Protein AF-A0A7L3MFV6-F1 (afdb_monomer_lite)

Radius of gyration: 12.71 Å; chains: 1; bounding box: 28×16×32 Å

Secondary structure (DSSP, 8-state):
----PPPHHHHHHHHHTT--TTTTSS--EEEEEE-SSSEEEEEE-TTTS-EEEEEE--

Foldseek 3Di:
DDDDWADPVLLVVLVVVVDDSPPQSIWAWDDWADDDPFWIWTWTCSSVPIDIDIDGPD

InterPro domains:
  IPR001627 Sema domain [PS51004] (1-58)
  IPR015943 WD40/YVTN repeat-like-containing domain superfamily [G3DSA:2.130.10.10] (1-58)
  IPR027231 Semaphorin [PTHR11036] (2-53)
  IPR036352 Sema domain superfamily [SSF101912] (2-58)

Organism: NCBI:txid2585811

pLDDT: mean 96.36, std 4.63, range [73.81, 98.62]

Structure (mmCIF, N/CA/C/O backbone):
data_AF-A0A7L3MFV6-F1
#
_entry.id   AF-A0A7L3MFV6-F1
#
loop_
_atom_site.group_PDB
_atom_site.id
_atom_site.type_symbol
_atom_site.label_atom_id
_atom_site.label_alt_id
_atom_site.label_comp_id
_atom_site.label_asym_id
_atom_site.label_entity_id
_atom_site.label_seq_id
_atom_site.pdbx_PDB_ins_code
_atom_site.Cartn_x
_atom_site.Cartn_y
_atom_site.Cartn_z
_atom_site.occupancy
_atom_site.B_iso_or_equiv
_atom_site.auth_seq_id
_atom_site.auth_comp_id
_atom_site.auth_asym_id
_atom_site.auth_atom_id
_atom_site.pdbx_PDB_model_num
ATOM 1 N N . GLN A 1 1 ? -11.010 8.583 3.621 1.00 73.81 1 GLN A N 1
ATOM 2 C CA . GLN A 1 1 ? -10.232 7.677 2.744 1.00 73.81 1 GLN A CA 1
ATOM 3 C C . GLN A 1 1 ? -8.789 7.676 3.224 1.00 73.81 1 GLN A C 1
ATOM 5 O O . GLN A 1 1 ? -8.279 8.749 3.516 1.00 73.81 1 GLN A O 1
ATOM 10 N N . ILE A 1 2 ? -8.160 6.503 3.347 1.00 89.19 2 ILE A N 1
ATOM 11 C CA . ILE A 1 2 ? -6.793 6.360 3.873 1.00 89.19 2 ILE A CA 1
ATOM 12 C C . ILE A 1 2 ? -5.843 6.099 2.708 1.00 89.19 2 ILE A C 1
ATOM 14 O O . ILE A 1 2 ? -6.058 5.171 1.929 1.00 89.19 2 ILE A O 1
ATOM 18 N N . TYR A 1 3 ? -4.809 6.929 2.581 1.00 94.38 3 TYR A N 1
ATOM 19 C CA . TYR A 1 3 ? -3.759 6.771 1.580 1.00 94.38 3 TYR A CA 1
ATOM 20 C C . TYR A 1 3 ? -2.520 6.159 2.236 1.00 94.38 3 TYR A C 1
ATOM 22 O O . TYR A 1 3 ? -1.917 6.776 3.110 1.00 94.38 3 TYR A O 1
ATOM 30 N N . TRP A 1 4 ? -2.154 4.941 1.828 1.00 96.12 4 TRP A N 1
ATOM 31 C CA . TRP A 1 4 ? -1.051 4.187 2.432 1.00 96.12 4 TRP A CA 1
ATOM 32 C C . TRP A 1 4 ? -0.102 3.626 1.359 1.00 96.12 4 TRP A C 1
ATOM 34 O O . TRP A 1 4 ? -0.151 2.435 1.042 1.00 96.12 4 TRP A O 1
ATOM 44 N N . PRO A 1 5 ? 0.723 4.483 0.731 1.00 97.12 5 PRO A N 1
ATOM 45 C CA . PRO A 1 5 ? 1.623 4.081 -0.344 1.00 97.12 5 PRO A CA 1
ATOM 46 C C . PRO A 1 5 ? 2.858 3.333 0.177 1.00 97.12 5 PRO A C 1
ATOM 48 O O . PRO A 1 5 ? 3.193 3.379 1.360 1.00 97.12 5 PRO A O 1
ATOM 51 N N . ALA A 1 6 ? 3.577 2.686 -0.741 1.00 97.69 6 ALA A N 1
ATOM 52 C CA . ALA A 1 6 ? 4.933 2.220 -0.477 1.00 97.69 6 ALA A CA 1
ATOM 53 C C . ALA A 1 6 ? 5.897 3.416 -0.343 1.00 97.69 6 AL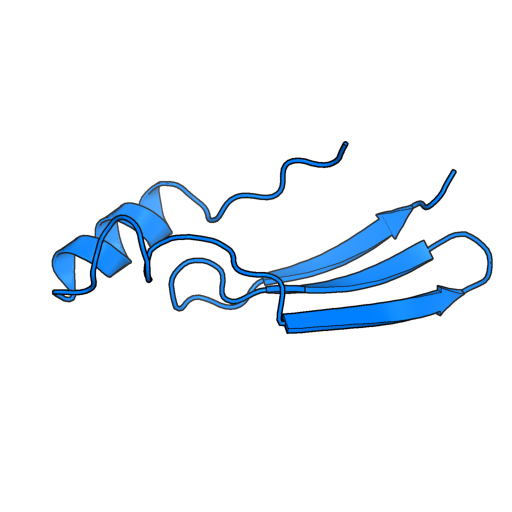A A C 1
ATOM 55 O O . ALA A 1 6 ? 5.655 4.484 -0.911 1.00 97.69 6 ALA A O 1
ATOM 56 N N . ALA A 1 7 ? 7.003 3.233 0.384 1.00 97.69 7 ALA A N 1
ATOM 57 C CA . ALA A 1 7 ? 8.065 4.238 0.464 1.00 97.69 7 ALA A CA 1
ATOM 58 C C . ALA A 1 7 ? 8.632 4.528 -0.935 1.00 97.69 7 ALA A C 1
ATOM 60 O O . ALA A 1 7 ? 8.791 3.604 -1.739 1.00 97.69 7 ALA A O 1
ATOM 61 N N . LYS A 1 8 ? 8.968 5.791 -1.223 1.00 97.69 8 LYS A N 1
ATOM 62 C CA . LYS A 1 8 ? 9.457 6.203 -2.550 1.00 97.69 8 LYS A CA 1
ATOM 63 C C . LYS A 1 8 ? 10.692 5.406 -2.960 1.00 97.69 8 LYS A C 1
ATOM 65 O O . LYS A 1 8 ? 10.770 4.926 -4.082 1.00 97.69 8 LYS A O 1
ATOM 70 N N . GLU A 1 9 ? 11.599 5.177 -2.020 1.00 98.38 9 GLU A N 1
ATOM 71 C CA . GLU A 1 9 ? 12.821 4.404 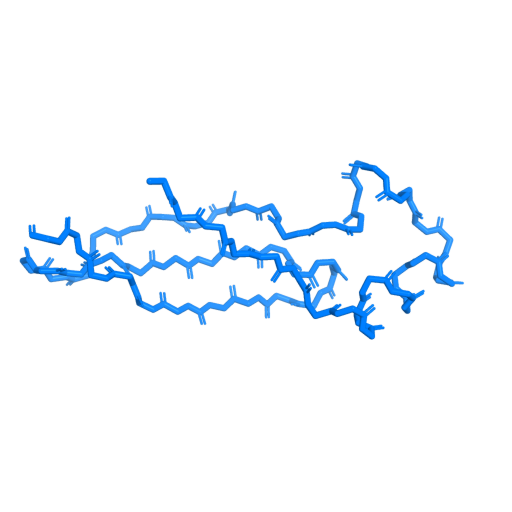-2.226 1.00 98.38 9 GLU A CA 1
ATOM 72 C C . GLU A 1 9 ? 12.501 2.956 -2.625 1.00 98.38 9 GLU A C 1
ATOM 74 O O . GLU A 1 9 ? 13.166 2.383 -3.482 1.00 98.38 9 GLU A O 1
ATOM 79 N N . LYS A 1 10 ? 11.451 2.363 -2.042 1.00 98.38 10 LYS A N 1
ATOM 80 C CA . LYS A 1 10 ? 11.007 1.002 -2.381 1.00 98.38 10 LYS A CA 1
ATOM 81 C C . LYS A 1 10 ? 10.354 0.942 -3.755 1.00 98.38 10 LYS A C 1
ATOM 83 O O . LYS A 1 10 ? 10.598 -0.006 -4.493 1.00 98.38 10 LYS A O 1
ATOM 88 N N . VA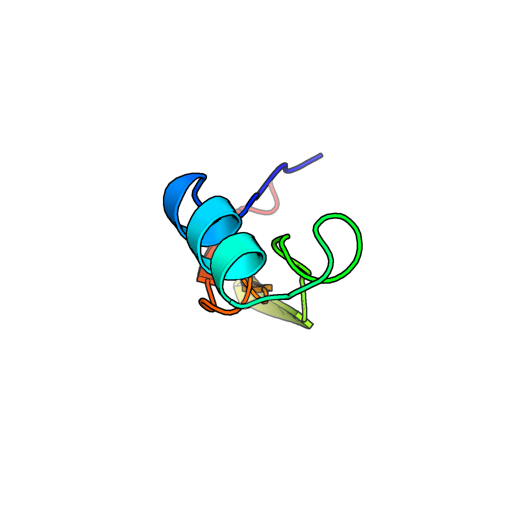L A 1 11 ? 9.579 1.961 -4.119 1.00 98.31 11 VAL A N 1
ATOM 89 C CA . VAL A 1 11 ? 8.999 2.083 -5.463 1.00 98.31 11 VAL A CA 1
ATOM 90 C C . VAL A 1 11 ? 10.099 2.177 -6.520 1.00 98.31 11 VAL A C 1
ATOM 92 O O . VAL A 1 11 ? 10.042 1.458 -7.514 1.00 98.31 11 VAL A O 1
ATOM 95 N N . GLU A 1 12 ? 11.125 3.002 -6.299 1.00 98.25 12 GLU A N 1
ATOM 96 C CA . GLU A 1 12 ? 12.243 3.123 -7.242 1.00 98.25 12 GLU A CA 1
ATOM 97 C C . GLU A 1 12 ? 13.054 1.825 -7.348 1.00 98.25 12 GLU A C 1
ATOM 99 O O . GLU A 1 12 ? 13.336 1.369 -8.454 1.00 98.25 12 GLU A O 1
ATOM 104 N N . LEU A 1 13 ? 13.346 1.159 -6.226 1.00 98.50 13 LEU A N 1
ATOM 105 C CA . LEU A 1 13 ? 14.003 -0.153 -6.246 1.00 98.50 13 LEU A CA 1
ATOM 106 C C . LEU A 1 13 ? 13.169 -1.218 -6.976 1.00 98.50 13 LEU A C 1
ATOM 108 O O . LEU A 1 13 ? 13.724 -2.016 -7.726 1.00 98.50 13 LEU A O 1
ATOM 112 N N . CYS A 1 14 ? 11.846 -1.218 -6.799 1.00 98.62 14 CYS A N 1
ATOM 113 C CA . CYS A 1 14 ? 10.934 -2.114 -7.509 1.00 98.62 14 CYS A CA 1
ATOM 114 C C . CYS A 1 14 ? 11.002 -1.911 -9.031 1.00 98.62 14 CYS A C 1
ATOM 116 O O . CYS A 1 14 ? 11.142 -2.882 -9.775 1.00 98.62 14 CYS A O 1
ATOM 118 N N . LYS A 1 15 ? 10.980 -0.655 -9.497 1.00 98.38 15 LYS A N 1
ATOM 119 C CA . LYS A 1 15 ? 11.117 -0.329 -10.926 1.00 98.38 15 LYS A CA 1
ATOM 120 C C . LYS A 1 15 ? 12.477 -0.759 -11.474 1.00 98.38 15 LYS A C 1
ATOM 122 O O . LYS A 1 15 ? 12.543 -1.365 -12.538 1.00 98.38 15 LYS A O 1
ATOM 127 N N . LEU A 1 16 ? 13.558 -0.494 -10.734 1.00 98.38 16 LEU A N 1
ATOM 128 C CA . LEU A 1 16 ? 14.917 -0.910 -11.104 1.00 98.38 16 LEU A CA 1
ATOM 129 C C . LEU A 1 16 ? 15.067 -2.437 -11.176 1.00 98.38 16 LEU A C 1
ATOM 131 O O . LEU A 1 16 ? 15.868 -2.934 -11.961 1.00 98.38 16 LEU A O 1
ATOM 135 N N . ALA A 1 17 ? 14.265 -3.185 -10.413 1.00 98.19 17 ALA A N 1
ATOM 136 C CA . ALA A 1 17 ? 14.177 -4.642 -10.503 1.00 98.19 17 ALA A CA 1
ATOM 137 C C . ALA A 1 17 ? 13.374 -5.146 -11.726 1.00 98.19 17 ALA A C 1
ATOM 139 O O . ALA A 1 17 ? 13.151 -6.350 -11.853 1.00 98.19 17 ALA A O 1
ATOM 140 N N . GLY A 1 18 ? 12.936 -4.252 -12.621 1.00 98.19 18 GLY A N 1
ATOM 141 C CA . GLY A 1 18 ? 12.249 -4.589 -13.871 1.00 98.19 18 GLY A CA 1
ATOM 142 C C . GLY A 1 18 ? 10.749 -4.855 -13.729 1.00 98.19 18 GLY A C 1
ATOM 143 O O . GLY A 1 18 ? 10.167 -5.507 -14.592 1.00 98.19 18 GLY A O 1
ATOM 144 N N . LYS A 1 19 ? 10.127 -4.396 -12.638 1.00 98.38 19 LYS A N 1
ATOM 145 C CA . LYS A 1 19 ? 8.690 -4.560 -12.371 1.00 98.38 19 LYS A CA 1
ATOM 146 C C . LYS A 1 19 ? 7.864 -3.422 -12.961 1.00 98.38 19 LYS A C 1
ATOM 148 O O . LYS A 1 19 ? 8.351 -2.299 -13.093 1.00 98.38 19 LYS A O 1
ATOM 153 N N . ASP A 1 20 ? 6.602 -3.702 -13.275 1.00 97.62 20 ASP A N 1
ATOM 154 C CA . ASP A 1 20 ? 5.700 -2.698 -13.833 1.00 97.62 20 ASP A CA 1
ATOM 155 C C . ASP A 1 20 ? 5.381 -1.596 -12.808 1.00 97.62 20 ASP A C 1
ATOM 157 O O . ASP A 1 20 ? 4.920 -1.842 -11.684 1.00 97.62 20 ASP A O 1
ATOM 161 N N . ALA A 1 21 ? 5.615 -0.348 -13.216 1.00 94.31 21 ALA A N 1
ATOM 162 C CA . ALA A 1 21 ? 5.485 0.819 -12.354 1.00 94.31 21 ALA A CA 1
ATOM 163 C C . ALA A 1 21 ? 4.043 1.080 -11.888 1.00 94.31 21 ALA A C 1
ATOM 165 O O . ALA A 1 21 ? 3.849 1.676 -10.828 1.00 94.31 21 ALA A O 1
ATOM 166 N N . HIS A 1 22 ? 3.045 0.661 -12.665 1.00 91.44 22 HIS A N 1
ATOM 167 C CA . HIS A 1 22 ? 1.636 0.959 -12.430 1.00 91.44 22 HIS A CA 1
ATOM 168 C C . HIS A 1 22 ? 0.886 -0.213 -11.795 1.00 91.44 22 HIS A C 1
ATOM 170 O O . HIS A 1 22 ? -0.009 0.010 -10.979 1.00 91.44 22 HIS A O 1
ATOM 176 N N . THR A 1 23 ? 1.250 -1.451 -12.130 1.00 96.81 23 THR A N 1
ATOM 177 C CA . THR A 1 23 ? 0.538 -2.653 -11.680 1.00 96.81 23 THR A CA 1
ATOM 178 C C . THR A 1 23 ? 1.268 -3.437 -10.598 1.00 96.81 23 THR A C 1
ATOM 180 O O . THR A 1 23 ? 0.639 -4.264 -9.943 1.00 96.81 23 THR A O 1
ATOM 183 N N . GLU A 1 24 ? 2.563 -3.195 -10.372 1.00 97.69 24 GLU A N 1
ATOM 184 C CA . GLU A 1 24 ? 3.346 -3.964 -9.397 1.00 97.69 24 GLU A CA 1
ATOM 185 C C . GLU A 1 24 ? 4.056 -3.095 -8.342 1.00 97.69 24 GLU A C 1
ATOM 187 O O . GLU A 1 24 ? 4.099 -3.467 -7.165 1.00 97.69 24 GLU A O 1
ATOM 192 N N . CYS A 1 25 ? 4.551 -1.907 -8.705 1.00 98.31 25 CYS A N 1
ATOM 193 C CA . CYS A 1 25 ? 5.326 -1.040 -7.804 1.00 98.31 25 CYS A CA 1
ATOM 194 C C . CYS A 1 25 ? 4.485 -0.089 -6.939 1.00 98.31 25 CYS A C 1
ATOM 196 O O . CYS A 1 25 ? 4.812 1.087 -6.775 1.00 98.31 25 CYS A O 1
ATOM 198 N N . ALA A 1 26 ? 3.424 -0.611 -6.328 1.00 98.00 26 ALA A N 1
ATOM 199 C CA . ALA A 1 26 ? 2.614 0.101 -5.344 1.00 98.00 26 ALA A CA 1
ATOM 200 C C . ALA A 1 26 ? 2.385 -0.751 -4.087 1.00 98.00 26 ALA A C 1
ATOM 202 O O . ALA A 1 26 ? 2.798 -1.912 -3.997 1.00 98.00 26 ALA A O 1
ATOM 203 N N . ASN A 1 27 ? 1.723 -0.166 -3.089 1.00 98.25 27 ASN A N 1
ATOM 204 C CA . ASN A 1 27 ? 1.243 -0.916 -1.936 1.00 98.25 27 ASN A CA 1
ATOM 205 C C . ASN A 1 27 ? -0.183 -1.420 -2.193 1.00 98.25 27 ASN A C 1
ATOM 207 O O . ASN A 1 27 ? -1.151 -0.683 -2.019 1.00 98.25 27 ASN A O 1
ATOM 211 N N . PHE A 1 28 ? -0.311 -2.675 -2.612 1.00 97.38 28 PHE A N 1
ATOM 212 C CA . PHE A 1 28 ? -1.597 -3.335 -2.812 1.00 97.38 28 PHE A CA 1
ATOM 213 C C . PHE A 1 28 ? -1.990 -4.077 -1.541 1.00 97.38 28 PHE A C 1
ATOM 215 O O . PHE A 1 28 ? -1.257 -4.957 -1.090 1.00 97.38 28 PHE A O 1
ATOM 222 N N . ILE A 1 29 ? -3.146 -3.744 -0.969 1.00 97.69 29 ILE A N 1
ATOM 223 C CA . ILE A 1 29 ? -3.638 -4.387 0.253 1.00 97.69 29 ILE A CA 1
ATOM 224 C C . ILE A 1 29 ? -4.020 -5.837 -0.045 1.00 97.69 29 ILE A C 1
ATOM 226 O O . ILE A 1 29 ? -4.755 -6.117 -0.991 1.00 97.69 29 ILE A O 1
ATOM 230 N N . ARG A 1 30 ? -3.497 -6.764 0.759 1.00 98.06 30 ARG A N 1
ATOM 231 C CA . ARG A 1 30 ? -3.747 -8.211 0.636 1.00 98.06 30 ARG A CA 1
ATOM 232 C C . ARG A 1 30 ? -4.343 -8.810 1.899 1.00 98.06 30 ARG A C 1
ATOM 234 O O . ARG A 1 30 ? -5.068 -9.793 1.811 1.00 98.06 30 ARG A O 1
ATOM 241 N N . VAL A 1 31 ? -4.063 -8.209 3.052 1.00 98.25 31 VAL A N 1
ATOM 242 C CA . VAL A 1 31 ? -4.642 -8.597 4.337 1.00 98.25 31 VAL A CA 1
ATOM 243 C C . VAL A 1 31 ? -5.386 -7.399 4.896 1.00 98.25 31 VAL A C 1
ATOM 245 O O . VAL A 1 31 ? -4.822 -6.314 5.004 1.00 98.25 31 VAL A O 1
ATOM 248 N N . LEU A 1 32 ? -6.642 -7.619 5.258 1.00 97.25 32 LEU A N 1
ATOM 249 C CA . LEU A 1 32 ? -7.472 -6.681 5.998 1.00 97.25 32 LEU A CA 1
ATOM 250 C C . LEU A 1 32 ? -8.285 -7.512 6.987 1.00 97.25 32 LEU A C 1
ATOM 252 O O . LEU A 1 32 ? -9.136 -8.297 6.569 1.00 97.25 32 LEU A O 1
ATOM 256 N N . GLN A 1 33 ? -7.963 -7.418 8.273 1.00 97.69 33 GLN A N 1
ATOM 257 C CA . GLN A 1 33 ? -8.552 -8.254 9.317 1.00 97.69 33 GLN A CA 1
ATOM 258 C C . GLN A 1 33 ? -8.963 -7.402 10.522 1.00 97.69 33 GLN A C 1
ATOM 260 O O . GLN A 1 33 ? -8.210 -6.506 10.912 1.00 97.69 33 GLN A O 1
ATOM 265 N N . PRO A 1 34 ? -10.120 -7.671 11.150 1.00 97.06 34 PRO A N 1
ATOM 266 C CA . PRO A 1 34 ? -10.442 -7.095 12.451 1.00 97.06 34 PRO A CA 1
ATOM 267 C C . PRO A 1 34 ? -9.360 -7.467 13.467 1.00 97.06 34 PRO A C 1
ATOM 269 O O . PRO A 1 34 ? -9.016 -8.640 13.594 1.00 97.06 34 PRO A O 1
ATOM 272 N N . TYR A 1 35 ? -8.823 -6.480 14.184 1.00 97.12 35 TYR A N 1
ATOM 273 C CA . TYR A 1 35 ? -7.851 -6.732 15.248 1.00 97.12 35 TYR A CA 1
ATOM 274 C C . TYR A 1 35 ? -8.494 -6.583 16.625 1.00 97.12 35 TYR A C 1
ATOM 276 O O . TYR A 1 35 ? -8.409 -7.474 17.466 1.00 97.12 35 TYR A O 1
ATOM 284 N N . ASN A 1 36 ? -9.181 -5.465 16.848 1.00 96.62 36 ASN A N 1
ATOM 285 C CA . ASN A 1 36 ? -9.970 -5.224 18.049 1.00 96.62 36 ASN A CA 1
ATOM 286 C C . ASN A 1 36 ? -11.154 -4.298 17.716 1.00 96.62 36 ASN A C 1
ATOM 288 O O . ASN A 1 36 ? -11.439 -4.040 16.549 1.00 96.62 36 ASN A O 1
ATOM 292 N N . ARG A 1 37 ? -11.865 -3.808 18.739 1.00 96.12 37 ARG A N 1
ATOM 293 C CA . ARG A 1 37 ? -13.059 -2.964 18.545 1.00 96.12 37 ARG A CA 1
ATOM 294 C C . ARG A 1 37 ? -12.781 -1.645 17.822 1.00 96.12 37 ARG A C 1
ATOM 296 O O . ARG A 1 37 ? -13.705 -1.104 17.235 1.00 96.12 37 ARG A O 1
ATOM 303 N N . THR A 1 38 ? -11.556 -1.130 17.888 1.00 96.56 38 THR A N 1
ATOM 304 C CA . THR A 1 38 ? -11.198 0.188 17.343 1.00 96.56 38 THR A CA 1
ATOM 305 C C . THR A 1 38 ? -10.204 0.113 16.189 1.00 96.56 38 THR A C 1
ATOM 307 O O . THR A 1 38 ? -10.004 1.113 15.514 1.00 96.56 38 THR A O 1
ATOM 310 N N . HIS A 1 39 ? -9.588 -1.045 1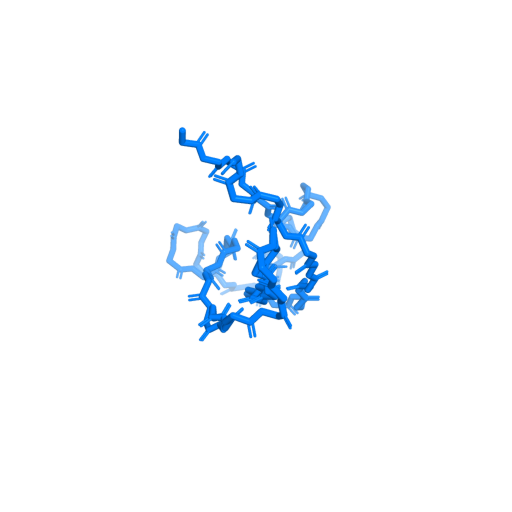5.930 1.00 97.25 39 HIS A N 1
ATOM 311 C CA . HIS A 1 39 ? -8.520 -1.191 14.945 1.00 97.25 39 HIS A CA 1
ATOM 312 C C . HIS A 1 39 ? -8.706 -2.401 14.033 1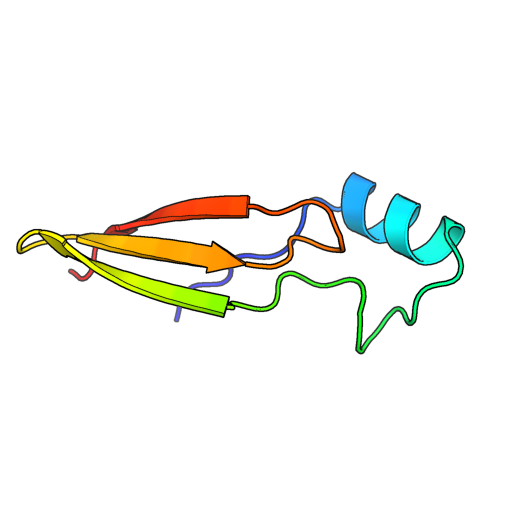.00 97.25 39 HIS A C 1
ATOM 314 O O . HIS A 1 39 ? -9.121 -3.486 14.454 1.00 97.25 39 HIS A O 1
ATOM 320 N N . VAL A 1 40 ? -8.254 -2.236 12.793 1.00 97.62 40 VAL A N 1
ATOM 321 C CA . VAL A 1 40 ? -7.990 -3.329 11.853 1.00 97.62 40 VAL A CA 1
ATOM 322 C C . VAL A 1 40 ? -6.494 -3.535 11.688 1.00 97.62 40 VAL A C 1
ATOM 324 O O . VAL A 1 40 ? -5.721 -2.579 11.678 1.00 97.62 40 VAL A O 1
ATOM 327 N N . TYR A 1 41 ? -6.089 -4.789 11.534 1.00 98.19 41 TYR A N 1
ATOM 328 C CA . TYR A 1 41 ? -4.762 -5.155 11.069 1.00 98.19 41 TYR A CA 1
ATOM 329 C C . TYR A 1 41 ? -4.765 -5.215 9.543 1.00 98.19 41 TYR A C 1
ATOM 331 O O . TYR A 1 41 ? -5.627 -5.857 8.933 1.00 98.19 41 TYR A O 1
ATOM 339 N N . VAL A 1 42 ? -3.804 -4.542 8.921 1.00 98.19 42 VAL A N 1
ATOM 340 C CA . VAL A 1 42 ? -3.714 -4.422 7.467 1.00 98.19 42 VAL A CA 1
ATOM 341 C C . VAL A 1 42 ? -2.301 -4.755 7.025 1.00 98.19 42 VAL A C 1
ATOM 343 O O . VAL A 1 42 ? -1.345 -4.252 7.609 1.00 98.19 42 VAL A O 1
ATOM 346 N N . CYS A 1 43 ? -2.166 -5.554 5.967 1.00 98.56 43 CYS A N 1
ATOM 347 C CA . CYS A 1 43 ? -0.903 -5.724 5.257 1.00 98.56 43 CYS A CA 1
ATOM 348 C C . CYS A 1 43 ? -1.078 -5.520 3.756 1.00 98.56 43 CYS A C 1
ATOM 350 O O . CYS A 1 43 ? -2.080 -5.931 3.159 1.00 98.56 43 CYS A O 1
ATOM 352 N N . GLY A 1 44 ? -0.058 -4.947 3.133 1.00 98.38 44 GLY A N 1
ATOM 353 C CA . GLY A 1 44 ? 0.027 -4.800 1.692 1.00 98.38 44 GLY A CA 1
ATOM 354 C C . GLY A 1 44 ? 1.410 -5.132 1.144 1.00 98.38 44 GLY A C 1
ATOM 355 O O . GLY A 1 44 ? 2.365 -5.372 1.883 1.00 98.38 44 GLY A O 1
ATOM 356 N N . THR A 1 45 ? 1.501 -5.186 -0.181 1.00 98.25 45 THR A N 1
ATOM 357 C CA . THR A 1 45 ? 2.701 -5.618 -0.912 1.00 98.25 45 THR A CA 1
ATOM 358 C C . THR A 1 45 ? 3.887 -4.668 -0.776 1.00 98.25 45 THR A C 1
ATOM 360 O O . THR A 1 45 ? 5.016 -5.098 -0.998 1.00 98.25 45 THR A O 1
ATOM 363 N N . GLY A 1 46 ? 3.650 -3.388 -0.467 1.00 98.19 46 GLY A N 1
ATOM 364 C CA . GLY A 1 46 ? 4.693 -2.375 -0.291 1.00 98.19 46 GLY A CA 1
ATOM 365 C C . GLY A 1 46 ? 5.727 -2.297 -1.423 1.00 98.19 46 GLY A C 1
ATOM 366 O O . GLY A 1 46 ? 6.908 -2.149 -1.136 1.00 98.19 46 GLY A O 1
ATOM 367 N N . ALA A 1 47 ? 5.311 -2.433 -2.690 1.00 98.38 47 ALA A N 1
ATOM 368 C CA . ALA A 1 47 ? 6.202 -2.520 -3.857 1.00 98.38 47 ALA A CA 1
ATOM 369 C C . ALA A 1 47 ? 7.271 -3.629 -3.720 1.00 98.38 47 ALA A C 1
ATOM 371 O O . ALA A 1 47 ? 8.470 -3.370 -3.776 1.00 98.38 47 ALA A O 1
ATOM 372 N N . PHE A 1 48 ? 6.822 -4.872 -3.501 1.00 97.88 48 PHE A N 1
ATOM 373 C CA . PHE A 1 48 ? 7.658 -6.045 -3.174 1.00 97.88 48 PHE A CA 1
ATOM 374 C C . PHE A 1 48 ? 8.465 -5.925 -1.872 1.00 97.88 48 PHE A C 1
ATOM 376 O O . PHE A 1 48 ? 9.410 -6.678 -1.643 1.00 97.88 48 PHE A O 1
ATOM 383 N N . HIS A 1 49 ? 8.063 -5.027 -0.978 1.00 98.00 49 HIS A N 1
ATOM 384 C CA . HIS A 1 49 ? 8.605 -4.913 0.367 1.00 98.00 49 HIS A CA 1
ATOM 385 C C . HIS A 1 49 ? 7.445 -4.813 1.369 1.00 98.00 49 HIS A C 1
ATOM 387 O O . HIS A 1 49 ? 7.044 -3.699 1.715 1.00 98.00 49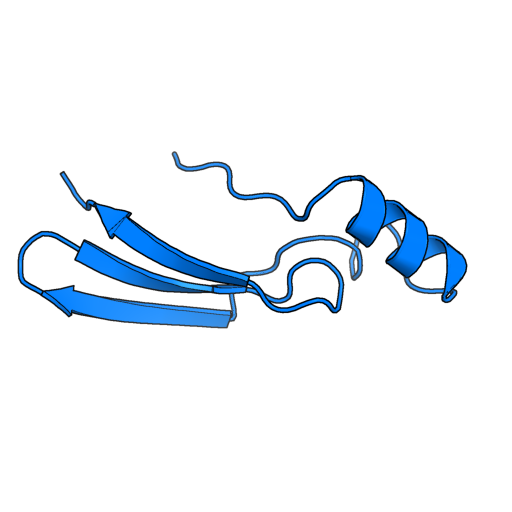 HIS A O 1
ATOM 393 N N . PRO A 1 50 ? 6.875 -5.957 1.805 1.00 98.06 50 PRO A N 1
ATOM 394 C CA . PRO A 1 50 ? 5.612 -5.999 2.535 1.00 98.06 50 PRO A CA 1
ATOM 395 C C . PRO A 1 50 ? 5.551 -5.042 3.726 1.00 98.06 50 PRO A C 1
ATOM 397 O O . PRO A 1 50 ? 6.504 -4.913 4.495 1.00 98.06 50 PRO A O 1
ATOM 400 N N . LEU A 1 51 ? 4.404 -4.383 3.870 1.00 97.56 51 LEU A N 1
ATOM 401 C CA . LEU A 1 51 ? 4.114 -3.443 4.949 1.00 97.56 51 LEU A CA 1
ATOM 402 C C . LEU A 1 51 ? 2.908 -3.952 5.721 1.00 97.56 51 LEU A C 1
ATOM 404 O O . LEU A 1 51 ? 1.914 -4.333 5.107 1.00 97.56 51 LEU A O 1
ATOM 408 N N . CYS A 1 52 ? 2.982 -3.917 7.048 1.00 98.19 52 CYS A N 1
ATOM 409 C CA . CYS A 1 52 ? 1.871 -4.246 7.930 1.00 98.19 52 CYS A CA 1
ATOM 410 C C . CYS A 1 52 ? 1.694 -3.153 8.984 1.00 98.19 52 CYS A C 1
ATOM 412 O O . CYS A 1 52 ? 2.670 -2.528 9.401 1.00 98.19 52 CYS A O 1
ATOM 414 N N . GLY A 1 53 ? 0.461 -2.933 9.428 1.00 97.25 53 GLY A N 1
ATOM 415 C CA . GLY A 1 53 ? 0.148 -1.933 10.439 1.00 97.25 53 GLY A CA 1
ATOM 416 C C . GLY A 1 53 ? -1.269 -2.063 10.980 1.00 97.25 53 GLY A C 1
ATOM 417 O O . GLY A 1 53 ? -2.068 -2.864 10.493 1.00 97.25 53 GLY A O 1
ATOM 418 N N . TYR A 1 54 ? -1.564 -1.256 11.994 1.00 97.31 54 TYR A N 1
ATOM 419 C CA . TYR A 1 54 ? -2.901 -1.118 12.554 1.00 97.31 54 TYR A CA 1
ATOM 420 C C . TYR A 1 54 ? -3.500 0.205 12.104 1.00 97.31 54 TYR A C 1
ATOM 422 O O . TYR A 1 54 ? -2.829 1.235 12.139 1.00 97.31 54 TYR A O 1
ATOM 430 N N . ILE A 1 55 ? -4.756 0.168 11.681 1.00 95.88 55 ILE A N 1
ATOM 431 C CA . ILE A 1 55 ? -5.513 1.351 11.290 1.00 95.88 55 ILE A CA 1
ATOM 432 C C . ILE A 1 55 ? -6.687 1.490 12.247 1.00 95.88 55 ILE A C 1
ATOM 434 O O . ILE A 1 55 ? -7.457 0.543 12.412 1.00 95.88 55 ILE A O 1
ATOM 438 N N . GLU A 1 56 ? -6.814 2.662 12.858 1.00 94.62 56 GLU A N 1
ATOM 439 C CA . GLU A 1 56 ? -7.972 3.028 13.667 1.00 94.62 56 GLU A CA 1
ATOM 440 C C . GLU A 1 56 ? -9.198 3.237 12.764 1.00 94.62 56 GLU A C 1
ATOM 442 O O . GLU A 1 56 ? -9.117 3.904 11.730 1.00 94.62 56 GLU A O 1
ATOM 447 N N . LEU A 1 57 ? -10.324 2.622 13.127 1.00 88.31 57 LEU A N 1
ATOM 448 C CA . LEU A 1 57 ? -11.559 2.643 12.339 1.00 88.31 57 LEU A CA 1
ATOM 449 C C . LEU A 1 57 ? -12.419 3.898 12.562 1.00 88.31 57 LEU A C 1
ATOM 451 O O . LEU A 1 57 ? -13.269 4.178 11.714 1.00 88.31 57 LEU A O 1
ATOM 455 N N . GLY A 1 58 ? -12.155 4.659 13.630 1.00 74.81 58 GLY A N 1
ATOM 456 C CA . GLY A 1 58 ? -12.997 5.774 14.080 1.00 74.81 58 GLY A CA 1
ATOM 457 C C . GLY A 1 58 ? -14.147 5.322 14.969 1.00 74.81 58 GLY A C 1
ATOM 458 O O . GLY A 1 58 ? -14.832 4.341 14.607 1.00 74.81 58 GLY A O 1
#

Sequence (58 aa):
QIYWPAAKEKVELCKLAGKDAHTECANFIRVLQPYNRTHVYVCGTGAFHPLCGYIELG